Protein AF-A0A2T5GIJ2-F1 (afdb_monomer_lite)

Foldseek 3Di:
DPPDDPQLVVQLVVLVVCCVVLQAPPVCSVVSSVCRSVVVDDPVVSVVRRVVSVVVVVD

pLDDT: mean 83.14, std 11.51, range [41.5, 94.81]

Structure (mmCIF, N/CA/C/O backbone):
data_AF-A0A2T5GIJ2-F1
#
_entry.id   AF-A0A2T5GIJ2-F1
#
loop_
_atom_site.group_PDB
_atom_site.id
_atom_site.type_symbol
_atom_site.label_atom_id
_atom_site.label_alt_id
_atom_site.label_comp_id
_atom_site.label_asym_id
_atom_site.label_entity_id
_atom_site.label_seq_id
_atom_site.pdbx_PDB_ins_code
_atom_site.Cartn_x
_atom_site.Cartn_y
_atom_site.Cartn_z
_atom_site.occupancy
_atom_site.B_iso_or_equiv
_atom_site.auth_seq_id
_atom_site.auth_comp_id
_atom_site.auth_asym_id
_atom_site.auth_atom_id
_atom_site.pdbx_PDB_model_num
ATOM 1 N N . MET A 1 1 ? -5.767 -5.035 -24.403 1.00 41.50 1 MET A N 1
ATOM 2 C CA . MET A 1 1 ? -5.658 -5.433 -22.985 1.00 41.50 1 MET A CA 1
ATOM 3 C C . MET A 1 1 ? -4.419 -4.750 -22.450 1.00 41.50 1 MET A C 1
ATOM 5 O O . MET A 1 1 ? -3.398 -4.825 -23.117 1.00 41.50 1 MET A O 1
ATOM 9 N N . VAL A 1 2 ? -4.519 -3.991 -21.359 1.00 56.12 2 VAL A N 1
ATOM 10 C CA . VAL A 1 2 ? -3.316 -3.456 -20.708 1.00 56.12 2 VAL A CA 1
ATOM 11 C C . VAL A 1 2 ? -2.722 -4.624 -19.936 1.00 56.12 2 VAL A C 1
ATOM 13 O O . VAL A 1 2 ? -3.268 -5.021 -18.906 1.00 56.12 2 VAL A O 1
ATOM 16 N N . ASP A 1 3 ? -1.692 -5.248 -20.497 1.00 71.31 3 ASP A N 1
ATOM 17 C CA . ASP A 1 3 ? -0.966 -6.305 -19.807 1.00 71.31 3 ASP A CA 1
ATOM 18 C C . ASP A 1 3 ? -0.289 -5.687 -18.588 1.00 71.31 3 ASP A C 1
ATOM 20 O O . ASP A 1 3 ? 0.611 -4.857 -18.718 1.00 71.31 3 ASP A O 1
ATOM 24 N N . ARG A 1 4 ? -0.760 -6.064 -17.393 1.00 79.44 4 ARG A N 1
ATOM 25 C CA . ARG A 1 4 ? -0.136 -5.619 -16.147 1.00 79.44 4 ARG A CA 1
ATOM 26 C C . ARG A 1 4 ? 1.299 -6.117 -16.124 1.00 79.44 4 ARG A C 1
ATOM 28 O O . ARG A 1 4 ? 1.550 -7.314 -16.297 1.00 79.44 4 ARG A O 1
ATOM 35 N N . THR A 1 5 ? 2.224 -5.214 -15.858 1.00 89.00 5 THR A N 1
ATOM 36 C CA . THR A 1 5 ? 3.633 -5.529 -15.660 1.00 89.00 5 THR A CA 1
ATOM 37 C C . THR A 1 5 ? 3.796 -6.564 -14.535 1.00 89.00 5 THR A C 1
ATOM 39 O O . THR A 1 5 ? 2.958 -6.655 -13.629 1.00 89.00 5 THR A O 1
ATOM 42 N N . PRO A 1 6 ? 4.874 -7.368 -14.537 1.00 90.06 6 PRO A N 1
ATOM 43 C CA . PRO A 1 6 ? 5.125 -8.320 -13.455 1.00 90.06 6 PRO A CA 1
ATOM 44 C C . PRO A 1 6 ? 5.138 -7.672 -12.059 1.00 90.06 6 PRO A C 1
ATOM 46 O O . PRO A 1 6 ? 4.685 -8.286 -11.091 1.00 90.06 6 PRO A O 1
ATOM 49 N N . SER A 1 7 ? 5.601 -6.421 -11.953 1.00 87.44 7 SER A N 1
ATOM 50 C CA . SER A 1 7 ? 5.577 -5.643 -10.710 1.00 87.44 7 SER A CA 1
ATOM 51 C C . SER A 1 7 ? 4.154 -5.291 -10.278 1.00 87.44 7 SER A C 1
ATOM 53 O O . SER A 1 7 ? 3.822 -5.502 -9.115 1.00 87.44 7 SER A O 1
ATOM 55 N N . GLU A 1 8 ? 3.283 -4.846 -11.187 1.00 91.31 8 GLU A N 1
ATOM 56 C CA . GLU A 1 8 ? 1.862 -4.596 -10.893 1.00 91.31 8 GLU A CA 1
ATOM 57 C C . GLU A 1 8 ? 1.135 -5.873 -10.458 1.00 91.31 8 GLU A C 1
ATOM 59 O O . GLU A 1 8 ? 0.323 -5.845 -9.531 1.00 91.31 8 GLU A O 1
ATOM 64 N N . GLN A 1 9 ? 1.439 -7.016 -11.078 1.00 92.62 9 GLN A N 1
ATOM 65 C CA . GLN A 1 9 ? 0.857 -8.302 -10.686 1.00 92.62 9 GLN A CA 1
ATOM 66 C C . GLN A 1 9 ? 1.289 -8.719 -9.276 1.00 92.62 9 GLN A C 1
ATOM 68 O O . GLN A 1 9 ? 0.459 -9.172 -8.482 1.00 92.62 9 GLN A O 1
ATOM 73 N N . LEU A 1 10 ? 2.574 -8.557 -8.946 1.00 91.50 10 LEU A N 1
ATOM 74 C CA . LEU A 1 10 ? 3.084 -8.826 -7.604 1.00 91.50 10 LEU A CA 1
ATOM 75 C C . LEU A 1 10 ? 2.472 -7.865 -6.578 1.00 91.50 10 LEU A C 1
ATOM 77 O O . LEU A 1 10 ? 1.988 -8.317 -5.543 1.00 91.50 10 LEU A O 1
ATOM 81 N N . ALA A 1 11 ? 2.444 -6.568 -6.886 1.00 92.88 11 ALA A N 1
ATOM 82 C CA . ALA A 1 11 ? 1.851 -5.537 -6.044 1.00 92.88 11 ALA A CA 1
ATOM 83 C C . ALA A 1 11 ? 0.382 -5.852 -5.735 1.00 92.88 11 ALA A C 1
ATOM 85 O O . ALA A 1 11 ? -0.000 -5.905 -4.569 1.00 92.88 11 ALA A O 1
ATOM 86 N N . THR A 1 12 ? -0.402 -6.181 -6.766 1.00 94.25 12 THR A N 1
ATOM 87 C CA . THR A 1 12 ? -1.807 -6.602 -6.643 1.00 94.25 12 THR A CA 1
ATOM 88 C C . THR A 1 12 ? -1.947 -7.762 -5.653 1.00 94.25 12 THR A C 1
ATOM 90 O O . THR A 1 12 ? -2.664 -7.656 -4.663 1.00 94.25 12 THR A O 1
ATOM 93 N N . ARG A 1 13 ? -1.203 -8.855 -5.873 1.00 94.81 13 ARG A N 1
ATOM 94 C CA . ARG A 1 13 ? -1.276 -10.065 -5.0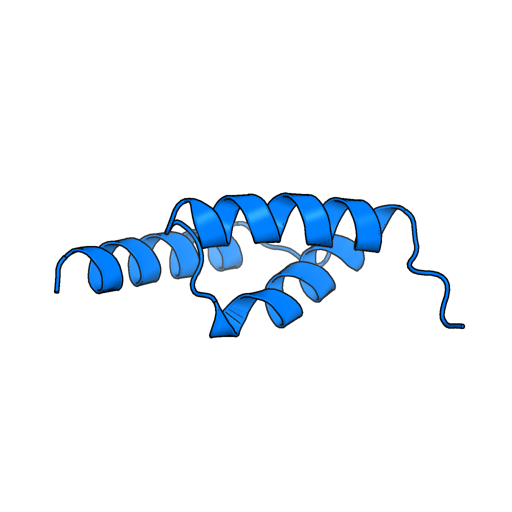35 1.00 94.81 13 ARG A CA 1
ATOM 95 C C . ARG A 1 13 ? -0.849 -9.828 -3.588 1.00 94.81 13 ARG A C 1
ATOM 97 O O . ARG A 1 13 ? -1.310 -10.540 -2.696 1.00 94.81 13 ARG A O 1
ATOM 104 N N . SER A 1 14 ? 0.088 -8.917 -3.357 1.00 92.12 14 SER A N 1
ATOM 105 C CA . SER A 1 14 ? 0.561 -8.584 -2.013 1.00 92.12 14 SER A CA 1
ATOM 106 C C . SER A 1 14 ? -0.465 -7.731 -1.275 1.00 92.12 14 SER A C 1
ATOM 108 O O . SER A 1 14 ? -0.837 -8.074 -0.156 1.00 92.12 14 SER A O 1
ATOM 110 N N . ILE A 1 15 ? -0.978 -6.677 -1.916 1.00 92.25 15 ILE A N 1
ATOM 111 C CA . ILE A 1 15 ? -1.982 -5.795 -1.312 1.00 92.25 15 ILE A CA 1
ATOM 112 C C . ILE A 1 15 ? -3.291 -6.531 -1.044 1.00 92.25 15 ILE A C 1
ATOM 114 O O . ILE A 1 15 ? -3.845 -6.371 0.037 1.00 92.25 15 ILE A O 1
ATOM 118 N N . ASP A 1 16 ? -3.741 -7.405 -1.944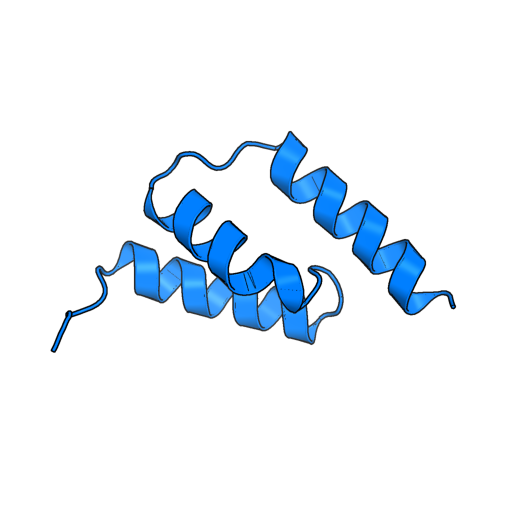 1.00 93.25 16 ASP A N 1
ATOM 119 C CA . ASP A 1 16 ? -4.954 -8.204 -1.724 1.00 93.25 16 ASP A CA 1
ATOM 120 C C . ASP A 1 16 ? -4.892 -9.030 -0.440 1.00 93.25 16 ASP A C 1
ATOM 122 O O . ASP A 1 16 ? -5.860 -9.091 0.316 1.00 93.25 16 ASP A O 1
ATOM 126 N N . ARG A 1 17 ? -3.733 -9.634 -0.156 1.00 93.69 17 ARG A N 1
ATOM 127 C CA . ARG A 1 17 ? -3.535 -10.401 1.079 1.00 93.69 17 ARG A CA 1
ATOM 128 C C . ARG A 1 17 ? -3.539 -9.513 2.316 1.00 93.69 17 ARG A C 1
ATOM 130 O O . ARG A 1 17 ? -4.049 -9.932 3.346 1.00 93.69 17 ARG A O 1
ATOM 137 N N . LEU A 1 18 ? -2.983 -8.309 2.220 1.00 89.81 18 LEU A N 1
ATOM 138 C 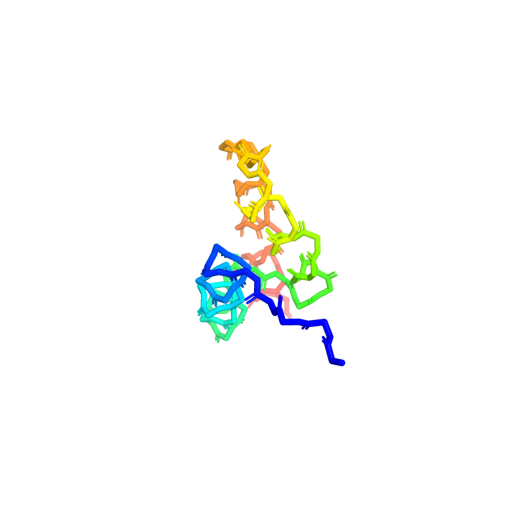CA . LEU A 1 18 ? -2.931 -7.367 3.338 1.00 89.81 18 LEU A CA 1
ATOM 139 C C . LEU A 1 18 ? -4.306 -6.776 3.646 1.00 89.81 18 LEU A C 1
ATOM 141 O O . LEU A 1 18 ? -4.662 -6.658 4.813 1.00 89.81 18 LEU A O 1
ATOM 145 N N . VAL A 1 19 ? -5.098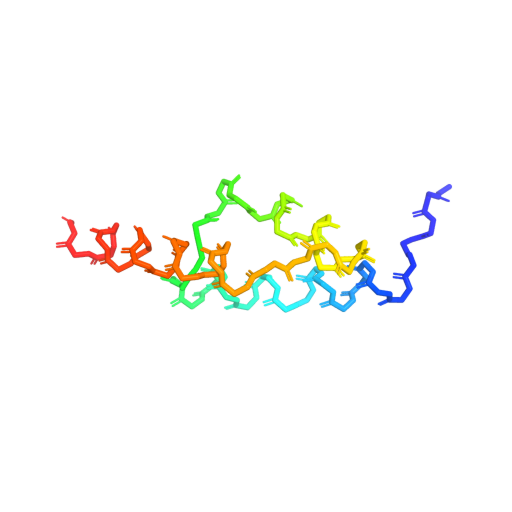 -6.484 2.613 1.00 89.94 19 VAL A N 1
ATOM 146 C CA . VAL A 1 19 ? -6.495 -6.070 2.773 1.00 89.94 19 VAL A CA 1
ATOM 147 C C . VAL A 1 19 ? -7.318 -7.197 3.390 1.00 89.94 19 VAL A C 1
ATOM 149 O O . VAL A 1 19 ? -8.024 -6.974 4.367 1.00 89.94 19 VAL A O 1
ATOM 152 N N . ALA A 1 20 ? -7.175 -8.431 2.894 1.00 90.19 20 ALA A N 1
ATOM 153 C CA . ALA A 1 20 ? -7.869 -9.590 3.459 1.00 90.19 20 ALA A CA 1
ATOM 154 C C . ALA A 1 20 ? -7.465 -9.887 4.916 1.00 90.19 20 ALA A C 1
ATOM 156 O O . ALA A 1 20 ? -8.275 -10.395 5.685 1.00 90.19 20 ALA A O 1
ATOM 157 N N . ALA A 1 21 ? -6.227 -9.564 5.299 1.00 89.50 21 ALA A N 1
ATOM 158 C CA . ALA A 1 21 ? -5.740 -9.675 6.672 1.00 89.50 21 ALA A CA 1
ATOM 159 C C . ALA A 1 21 ? -6.151 -8.491 7.570 1.00 89.50 21 ALA A C 1
ATOM 161 O O . ALA A 1 21 ? -5.807 -8.491 8.749 1.00 89.50 21 ALA A O 1
ATOM 162 N N . GLY A 1 22 ? -6.842 -7.477 7.033 1.00 86.12 22 GLY A N 1
ATOM 163 C CA . GLY A 1 22 ? -7.206 -6.267 7.774 1.00 86.12 22 GLY A CA 1
ATOM 164 C C . GLY A 1 22 ? -6.002 -5.412 8.182 1.00 86.12 22 GLY A C 1
ATOM 165 O O . GLY A 1 22 ? -6.069 -4.709 9.181 1.00 86.12 22 GLY A O 1
ATOM 166 N N . LEU A 1 23 ? -4.891 -5.506 7.444 1.00 85.25 23 LEU A N 1
ATOM 167 C CA . LEU A 1 23 ? -3.663 -4.727 7.664 1.00 85.25 23 LEU A CA 1
ATOM 168 C C . LEU A 1 23 ? -3.568 -3.503 6.746 1.00 85.25 23 LEU A C 1
ATOM 170 O O . LEU A 1 23 ? -2.713 -2.643 6.940 1.00 85.25 23 LEU A O 1
ATOM 174 N N . VAL A 1 24 ? -4.404 -3.465 5.710 1.00 87.25 24 VAL A N 1
ATOM 175 C CA . VAL A 1 24 ? -4.546 -2.347 4.779 1.00 87.25 24 VAL A CA 1
ATOM 176 C C . VAL A 1 24 ? -6.032 -2.146 4.523 1.00 87.25 24 VAL A C 1
ATOM 178 O O . VAL A 1 24 ? -6.774 -3.106 4.325 1.00 87.25 24 VAL A O 1
ATOM 181 N N . ARG A 1 25 ? -6.470 -0.893 4.472 1.00 86.44 25 ARG A N 1
ATOM 182 C CA . ARG A 1 25 ? -7.864 -0.557 4.183 1.00 86.44 25 ARG A CA 1
ATOM 183 C C . ARG A 1 25 ? -8.182 -0.747 2.701 1.00 86.44 25 ARG A C 1
ATOM 185 O O . ARG A 1 25 ? -7.366 -0.429 1.830 1.00 86.44 25 ARG A O 1
ATOM 192 N N . ALA A 1 26 ? -9.375 -1.255 2.401 1.00 87.75 26 ALA A N 1
ATOM 193 C CA . ALA A 1 26 ? -9.768 -1.617 1.039 1.00 87.75 26 ALA A CA 1
ATOM 194 C C . ALA A 1 26 ? -9.750 -0.415 0.077 1.00 87.75 26 ALA A C 1
ATOM 196 O O . ALA A 1 26 ? -9.353 -0.553 -1.078 1.00 87.75 26 ALA A O 1
ATOM 197 N N . GLU A 1 27 ? -10.105 0.776 0.557 1.0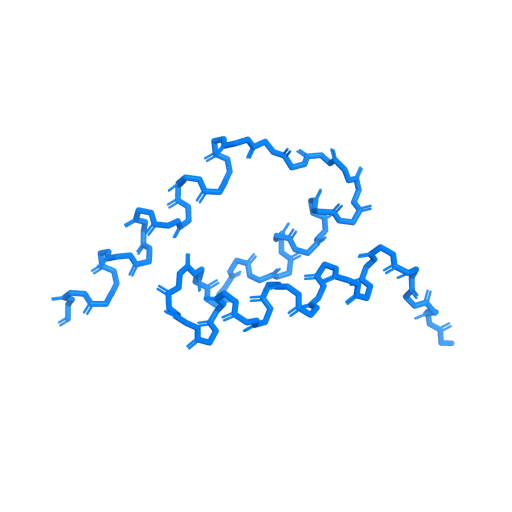0 87.56 27 GLU A N 1
ATOM 198 C CA . GLU A 1 27 ? -10.123 2.014 -0.223 1.00 87.56 27 GLU A CA 1
ATOM 199 C C . GLU A 1 27 ? -8.726 2.498 -0.645 1.00 87.56 27 GLU A C 1
ATOM 201 O O . GLU A 1 27 ? -8.600 3.247 -1.612 1.00 87.56 27 GLU A O 1
ATOM 206 N N . GLN A 1 28 ? -7.664 2.035 0.023 1.00 88.19 28 GLN A N 1
ATOM 207 C CA . GLN A 1 28 ? -6.279 2.399 -0.300 1.00 88.19 28 GLN A CA 1
ATOM 208 C C . GLN A 1 28 ? -5.583 1.380 -1.199 1.00 88.19 28 GLN A C 1
ATOM 210 O O . GLN A 1 28 ? -4.443 1.600 -1.617 1.00 88.19 28 GLN A O 1
ATOM 215 N N . ARG A 1 29 ? -6.270 0.286 -1.542 1.00 90.50 29 ARG A N 1
ATOM 216 C CA . ARG A 1 29 ? -5.745 -0.819 -2.344 1.00 90.50 29 ARG A CA 1
ATOM 217 C C . ARG A 1 29 ? -5.063 -0.349 -3.631 1.00 90.50 29 ARG A C 1
ATOM 219 O O . ARG A 1 29 ? -3.886 -0.631 -3.827 1.00 90.50 29 ARG A O 1
ATOM 226 N N . GLU A 1 30 ? -5.782 0.365 -4.495 1.00 90.62 30 GLU A N 1
ATOM 227 C CA . GLU A 1 30 ? -5.258 0.783 -5.808 1.00 90.62 30 GLU A CA 1
ATOM 228 C C . GLU A 1 30 ? -4.051 1.716 -5.656 1.00 90.62 30 GLU A C 1
ATOM 230 O O . GLU A 1 30 ? -3.003 1.505 -6.259 1.00 90.62 30 GLU A O 1
ATOM 235 N N . ARG A 1 31 ? -4.142 2.682 -4.735 1.00 90.75 31 ARG A N 1
ATOM 236 C CA . ARG A 1 31 ? -3.056 3.627 -4.451 1.00 90.75 31 ARG A CA 1
ATOM 237 C C . ARG A 1 31 ? -1.783 2.925 -3.971 1.00 90.75 31 ARG A C 1
ATOM 239 O O . ARG A 1 31 ? -0.673 3.344 -4.303 1.00 90.75 31 ARG A O 1
ATOM 246 N N . MET A 1 32 ? -1.934 1.885 -3.157 1.00 89.12 32 MET A N 1
ATOM 247 C CA . MET A 1 32 ? -0.829 1.061 -2.674 1.00 89.12 32 MET A CA 1
ATOM 248 C C . MET A 1 32 ? -0.211 0.230 -3.803 1.00 89.12 32 MET A C 1
ATOM 250 O O . MET A 1 32 ? 1.013 0.146 -3.898 1.00 89.12 32 MET A O 1
ATOM 254 N N . ILE A 1 33 ? -1.041 -0.349 -4.675 1.00 92.06 33 ILE A N 1
ATOM 255 C CA . ILE A 1 33 ? -0.583 -1.112 -5.841 1.00 92.06 33 ILE A CA 1
ATOM 256 C C . ILE A 1 33 ? 0.275 -0.224 -6.745 1.00 92.06 33 ILE A C 1
ATOM 258 O O . ILE A 1 33 ? 1.399 -0.610 -7.065 1.00 92.06 33 ILE A O 1
ATOM 262 N N . ASP A 1 34 ? -0.190 0.985 -7.061 1.00 91.62 34 ASP A N 1
ATOM 263 C CA . ASP A 1 34 ? 0.529 1.933 -7.919 1.00 91.62 34 ASP A CA 1
ATOM 264 C C . ASP A 1 34 ? 1.883 2.342 -7.327 1.00 91.62 34 ASP A C 1
ATOM 266 O O . ASP A 1 34 ? 2.906 2.374 -8.018 1.00 91.62 34 ASP A O 1
ATOM 270 N N . LYS A 1 35 ? 1.932 2.624 -6.019 1.00 90.62 35 LYS A N 1
ATOM 271 C CA . LYS A 1 35 ? 3.180 2.992 -5.331 1.00 90.62 35 LYS A CA 1
ATOM 272 C C . LYS A 1 35 ? 4.190 1.847 -5.281 1.00 90.62 35 LYS A C 1
ATOM 274 O O . LYS A 1 35 ? 5.388 2.094 -5.414 1.00 90.62 35 LYS A O 1
ATOM 279 N N . ILE A 1 36 ? 3.733 0.609 -5.093 1.00 89.19 36 ILE A N 1
ATOM 280 C CA . ILE A 1 36 ? 4.615 -0.567 -5.108 1.00 89.19 36 ILE A CA 1
ATOM 281 C C . ILE A 1 36 ? 5.109 -0.827 -6.528 1.00 89.19 36 ILE A C 1
ATOM 283 O O . ILE A 1 36 ? 6.306 -1.016 -6.729 1.00 89.19 36 ILE A O 1
ATOM 287 N N . ALA A 1 37 ? 4.208 -0.800 -7.511 1.00 89.88 37 ALA A N 1
ATOM 288 C CA . ALA A 1 37 ? 4.536 -1.048 -8.908 1.00 89.88 37 ALA A CA 1
ATOM 289 C C . ALA A 1 37 ? 5.536 -0.024 -9.467 1.00 89.88 37 ALA A C 1
ATOM 291 O O . ALA A 1 37 ? 6.427 -0.395 -10.229 1.00 89.88 37 ALA A O 1
ATOM 292 N N . SER A 1 38 ? 5.419 1.240 -9.049 1.00 90.12 38 SER A N 1
ATOM 293 C CA . SER A 1 38 ? 6.326 2.332 -9.432 1.00 90.12 38 SER A CA 1
ATOM 294 C C . SER A 1 38 ? 7.618 2.404 -8.608 1.00 90.12 38 SER A C 1
ATOM 296 O O . SER A 1 38 ? 8.492 3.210 -8.923 1.00 90.12 38 SER A O 1
ATOM 298 N N . GLY A 1 39 ? 7.757 1.607 -7.541 1.00 88.88 39 GLY A N 1
ATOM 299 C CA . GLY A 1 39 ? 8.894 1.686 -6.617 1.00 88.88 39 GLY A CA 1
ATOM 300 C C . GLY A 1 39 ? 8.928 2.959 -5.757 1.00 88.88 39 GLY A C 1
ATOM 301 O O . GLY A 1 39 ? 9.921 3.215 -5.080 1.00 88.88 39 GLY A O 1
ATOM 302 N N . ALA A 1 40 ? 7.856 3.757 -5.750 1.00 89.50 40 ALA A N 1
ATOM 303 C CA . ALA A 1 40 ? 7.753 5.013 -4.997 1.00 89.50 40 ALA A CA 1
ATOM 304 C C . ALA A 1 40 ? 7.342 4.823 -3.524 1.00 89.50 40 ALA A C 1
ATOM 306 O O . ALA A 1 40 ? 7.148 5.792 -2.786 1.00 89.50 40 ALA A O 1
ATOM 307 N N . MET A 1 41 ? 7.172 3.574 -3.104 1.00 87.62 41 MET A N 1
ATOM 308 C CA . MET A 1 41 ? 6.674 3.186 -1.796 1.00 87.62 41 MET A CA 1
ATOM 309 C C . MET A 1 41 ? 7.653 3.552 -0.666 1.00 87.62 41 MET A C 1
ATOM 311 O O . MET A 1 41 ? 8.778 3.054 -0.629 1.00 87.62 41 MET A O 1
ATOM 315 N N . LYS A 1 42 ? 7.227 4.382 0.296 1.00 88.25 42 LYS A N 1
ATOM 316 C CA . LYS A 1 42 ? 8.036 4.725 1.480 1.00 88.25 42 LYS A CA 1
ATOM 317 C C . LYS A 1 42 ? 7.566 3.963 2.715 1.00 88.25 42 LYS A C 1
ATOM 319 O O . LYS A 1 42 ? 6.392 3.635 2.848 1.00 88.25 42 LYS A O 1
ATOM 324 N N . GLY A 1 43 ? 8.462 3.755 3.682 1.00 84.19 43 GLY A N 1
ATOM 325 C CA . GLY A 1 43 ? 8.101 3.112 4.955 1.00 84.19 43 GLY A CA 1
ATOM 326 C C . GLY A 1 43 ? 6.994 3.850 5.725 1.00 84.19 43 GLY A C 1
ATOM 327 O O . GLY A 1 43 ? 6.179 3.215 6.387 1.00 84.19 43 GLY A O 1
ATOM 328 N N . SER A 1 44 ? 6.911 5.180 5.593 1.00 83.81 44 SER A N 1
ATOM 329 C CA . SER A 1 44 ? 5.835 5.989 6.184 1.00 83.81 44 SER A CA 1
ATOM 330 C C . SER A 1 44 ? 4.461 5.710 5.575 1.00 83.81 44 SER A C 1
ATOM 332 O O . SER A 1 44 ? 3.463 5.801 6.277 1.00 83.81 44 SER A O 1
ATOM 334 N N . ASP A 1 45 ? 4.407 5.365 4.286 1.00 79.75 45 ASP A N 1
ATOM 335 C CA . ASP A 1 45 ? 3.151 5.070 3.597 1.00 79.75 45 ASP A CA 1
ATOM 336 C C . ASP A 1 45 ? 2.528 3.759 4.103 1.00 79.75 45 ASP A C 1
ATOM 338 O O . ASP A 1 45 ? 1.314 3.672 4.225 1.00 79.75 45 ASP A O 1
ATOM 342 N N . TRP A 1 46 ? 3.351 2.757 4.436 1.00 77.38 46 TRP A N 1
ATOM 343 C CA . TRP A 1 46 ? 2.876 1.491 5.013 1.00 77.38 46 TRP A CA 1
ATOM 344 C C . TRP A 1 46 ? 2.468 1.633 6.470 1.00 77.38 46 TRP A C 1
ATOM 346 O O . TRP A 1 46 ? 1.456 1.077 6.878 1.00 77.38 46 TRP A O 1
ATOM 356 N N . ARG A 1 47 ? 3.259 2.373 7.255 1.00 79.12 47 ARG A N 1
ATOM 357 C CA . ARG A 1 47 ? 2.996 2.547 8.685 1.00 79.12 47 ARG A CA 1
ATOM 358 C C . ARG A 1 47 ? 1.629 3.182 8.928 1.00 79.12 47 ARG A C 1
ATOM 360 O O . ARG A 1 47 ? 0.871 2.664 9.734 1.00 79.12 47 ARG A O 1
ATOM 367 N N . LEU A 1 48 ? 1.309 4.236 8.176 1.00 78.25 48 LEU A N 1
ATOM 368 C CA . LEU A 1 48 ? 0.024 4.921 8.285 1.00 78.25 48 LEU A CA 1
ATOM 369 C C . LEU A 1 48 ? -1.157 3.985 7.992 1.00 78.25 48 LEU A C 1
ATOM 371 O O . LEU A 1 48 ? -2.164 4.031 8.687 1.00 78.25 48 LEU A O 1
ATOM 375 N N . GLU A 1 49 ? -1.049 3.135 6.970 1.00 76.62 49 GLU A N 1
ATOM 376 C CA . GLU A 1 49 ? -2.143 2.226 6.616 1.00 76.62 49 GLU A CA 1
ATOM 377 C C . GLU A 1 49 ? -2.326 1.092 7.624 1.00 76.62 49 GLU A C 1
ATOM 379 O O . GLU A 1 49 ? -3.461 0.693 7.871 1.00 76.62 49 GLU A O 1
ATOM 384 N N . ILE A 1 50 ? -1.245 0.620 8.248 1.00 76.88 50 ILE A N 1
ATOM 385 C CA . ILE A 1 50 ? -1.323 -0.367 9.332 1.00 76.88 50 ILE A CA 1
ATOM 386 C C . ILE A 1 50 ? -1.988 0.258 10.565 1.00 76.88 50 ILE A C 1
ATOM 388 O O . ILE A 1 50 ? -2.957 -0.301 11.068 1.00 76.88 50 ILE A O 1
ATOM 392 N N . GLU A 1 51 ? -1.532 1.441 10.994 1.00 78.38 51 GLU A N 1
ATOM 393 C CA . GLU A 1 51 ? -2.097 2.168 12.144 1.00 78.38 51 GLU A CA 1
ATOM 394 C C . GLU A 1 51 ? -3.604 2.434 11.957 1.00 78.38 51 GLU A C 1
ATOM 396 O O . GLU A 1 51 ? -4.409 2.141 12.837 1.00 78.38 51 GLU A O 1
ATOM 401 N N . LEU A 1 52 ? -4.014 2.898 10.771 1.00 74.56 52 LEU A N 1
ATOM 402 C CA . LEU A 1 52 ? -5.426 3.173 10.473 1.00 74.56 52 LEU A CA 1
ATOM 403 C C . LEU A 1 52 ? -6.281 1.903 10.315 1.00 74.56 52 LEU A C 1
ATOM 405 O O . LEU A 1 52 ? -7.493 1.939 10.551 1.00 74.56 52 LEU A O 1
ATOM 409 N N . SER A 1 53 ? -5.682 0.784 9.902 1.00 72.62 53 SER A N 1
ATOM 410 C CA . SER A 1 53 ? -6.398 -0.495 9.812 1.00 72.62 53 SER A CA 1
ATOM 411 C C . SER A 1 53 ? -6.632 -1.110 11.194 1.00 72.62 53 SER A C 1
ATOM 413 O O . SER A 1 53 ? -7.714 -1.642 11.444 1.00 72.62 53 SER A O 1
ATOM 415 N N . GLU A 1 54 ? -5.669 -0.989 12.115 1.00 72.00 54 GLU A N 1
ATOM 416 C CA . GLU A 1 54 ? -5.838 -1.407 13.515 1.00 72.00 54 GLU A CA 1
ATOM 417 C C . GLU A 1 54 ? -6.978 -0.647 14.208 1.00 72.00 54 GLU A C 1
ATOM 419 O O . GLU A 1 54 ? -7.776 -1.263 14.919 1.00 72.00 54 GLU A O 1
ATOM 424 N N . ASP A 1 55 ? -7.102 0.658 13.955 1.00 65.69 55 ASP A N 1
ATOM 425 C CA . ASP A 1 55 ? -8.201 1.476 14.481 1.00 65.69 55 ASP A CA 1
ATOM 426 C C . ASP A 1 55 ? -9.565 1.066 13.902 1.00 65.69 55 ASP A C 1
ATOM 428 O O . ASP A 1 55 ? -10.558 1.016 14.626 1.00 65.69 55 ASP A O 1
ATOM 432 N N . THR A 1 56 ? -9.618 0.707 12.615 1.00 62.59 56 THR A N 1
ATOM 433 C CA . THR A 1 56 ? -10.860 0.265 11.953 1.00 62.59 56 THR A CA 1
ATOM 434 C C . THR A 1 56 ? -11.341 -1.096 12.470 1.00 62.59 56 THR A C 1
ATOM 436 O O . THR A 1 56 ? -12.540 -1.298 12.619 1.00 62.59 56 THR A O 1
ATOM 439 N N . ASN A 1 57 ? -10.430 -2.024 12.784 1.00 60.59 57 ASN A N 1
ATOM 440 C CA . ASN A 1 57 ? -10.774 -3.358 13.302 1.00 60.59 57 ASN A CA 1
ATOM 441 C C . ASN A 1 57 ? -11.141 -3.383 14.799 1.00 60.59 57 ASN A C 1
ATOM 443 O O . ASN A 1 57 ?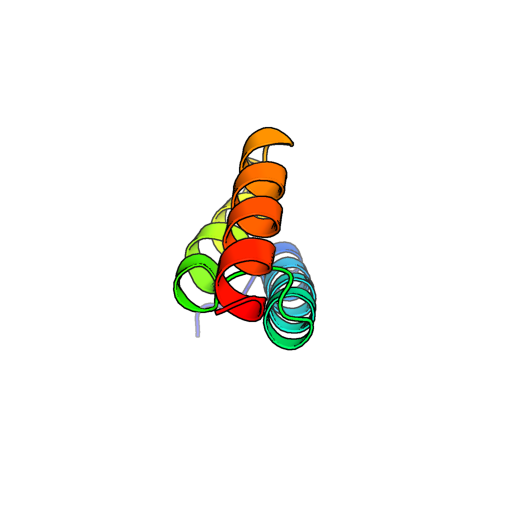 -11.600 -4.413 15.296 1.00 60.59 57 ASN A O 1
ATOM 447 N N . ARG A 1 58 ? -10.884 -2.298 15.540 1.00 59.50 58 ARG A N 1
ATOM 448 C CA . ARG A 1 58 ? -11.220 -2.168 16.970 1.00 59.50 58 ARG A CA 1
ATOM 449 C C . ARG A 1 58 ? -12.588 -1.531 17.232 1.00 59.50 58 ARG A C 1
ATOM 451 O O . ARG A 1 58 ? -13.038 -1.587 18.378 1.00 59.50 58 ARG A O 1
ATOM 458 N N . ALA A 1 59 ? -13.194 -0.910 16.221 1.00 53.12 59 ALA A N 1
ATOM 459 C CA . ALA A 1 59 ? -14.527 -0.307 16.272 1.00 53.12 59 ALA A CA 1
ATOM 460 C C . ALA A 1 59 ? -15.626 -1.346 16.000 1.00 53.12 59 ALA A C 1
ATOM 462 O O . ALA A 1 59 ? -16.705 -1.212 16.622 1.00 53.12 59 ALA A O 1
#

Sequence (59 aa):
MVDRTPSEQLATRSIDRLVAAGLVRAEQRERMIDKIASGAMKGSDWRLEIELSEDTNRA

Secondary structure (DSSP, 8-state):
-----HHHHHHHHHHHHHHHTTSS-GGGHHHHHHHHHTT---HHHHHHHHHHHHHHHH-

Radius of gyration: 11.89 Å; chains: 1; bounding box: 23×16×40 Å